Protein AF-A0A3D5VGD7-F1 (afdb_monomer_lite)

Foldseek 3Di:
DPLDQLVPDPDPVVLLVVLVVVQVVCCVVPVDGAQEDERRVLRDDPPSQVSCVVRNHQEYEHEQCVQCVDVVGDPVRQPDWDQDPSRRIYHYDDVVVVVVD

Sequence (101 aa):
PTHGYLPLMQTREARRAQVQLAVEQYGRLFGRPLTGLWLPECGYVPGVDEILKEFGVRYFFVETHGILNASPPPRYGVHAPLACRSGVTAFGRDPESSRQV

Radius of gyration: 13.83 Å; chains: 1; bounding box: 30×27×36 Å

Secondary structure (DSSP, 8-state):
-----GGG--SHHHHHHHHHHHHHHHHHHHSS---EEE-GGG---TTHHHHHHHTT--EEEE-HHHHHT-SSPPTTGGGS-EE-TTSPEEEE--TTGGG--

Structure (mmCIF, N/CA/C/O backbone):
data_AF-A0A3D5VGD7-F1
#
_entry.id   AF-A0A3D5VGD7-F1
#
loop_
_atom_site.group_PDB
_atom_site.id
_atom_site.type_symbol
_atom_site.label_atom_id
_atom_site.label_alt_id
_atom_site.label_comp_id
_atom_site.label_asym_id
_atom_site.label_entity_id
_atom_site.label_seq_id
_atom_site.pdbx_PDB_ins_code
_atom_site.Cartn_x
_atom_site.Cartn_y
_atom_site.Cartn_z
_atom_site.occupancy
_atom_site.B_iso_or_equiv
_atom_site.auth_seq_id
_atom_site.auth_comp_id
_atom_site.auth_asym_id
_atom_site.auth_atom_id
_atom_site.pdbx_PDB_model_num
ATOM 1 N N . PRO A 1 1 ? -5.408 10.285 7.966 1.00 74.12 1 PRO A N 1
ATOM 2 C 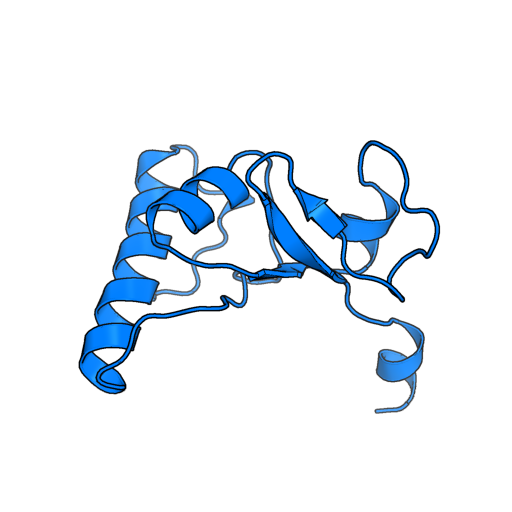CA . PRO A 1 1 ? -3.953 10.179 7.677 1.00 74.12 1 PRO A CA 1
ATOM 3 C C . PRO A 1 1 ? -3.510 11.420 6.897 1.00 74.12 1 PRO A C 1
ATOM 5 O O . PRO A 1 1 ? -4.348 12.003 6.218 1.00 74.12 1 PRO A O 1
ATOM 8 N N . THR A 1 2 ? -2.245 11.838 7.003 1.00 84.19 2 THR A N 1
ATOM 9 C CA . THR A 1 2 ? -1.775 13.113 6.417 1.00 84.19 2 THR A CA 1
ATOM 10 C C . THR A 1 2 ? -1.259 12.979 4.984 1.00 84.19 2 THR A C 1
ATOM 12 O O . THR A 1 2 ? -0.673 13.919 4.466 1.00 84.19 2 THR A O 1
ATOM 15 N N . HIS A 1 3 ? -1.427 11.808 4.360 1.00 86.38 3 HIS A N 1
ATOM 16 C CA . HIS A 1 3 ? -0.925 11.508 3.015 1.00 86.38 3 HIS A CA 1
ATOM 17 C C . HIS A 1 3 ? 0.597 11.724 2.859 1.00 86.38 3 HIS A C 1
ATOM 19 O O . HIS A 1 3 ? 1.083 12.152 1.816 1.00 86.38 3 HIS A O 1
ATOM 25 N N . GLY A 1 4 ? 1.375 11.448 3.912 1.00 85.75 4 GLY A N 1
ATOM 26 C CA . GLY A 1 4 ? 2.827 11.609 3.862 1.00 85.75 4 GLY A CA 1
ATOM 27 C C . GLY A 1 4 ? 3.486 10.557 2.967 1.00 85.75 4 GLY A C 1
ATOM 28 O O . GLY A 1 4 ? 3.243 9.363 3.134 1.00 85.75 4 GLY A O 1
ATOM 29 N N . TYR A 1 5 ? 4.349 10.987 2.048 1.00 91.38 5 TYR A N 1
ATOM 30 C CA . TYR A 1 5 ? 5.030 10.098 1.107 1.00 91.38 5 TYR A CA 1
ATOM 31 C C . TYR A 1 5 ? 6.025 9.167 1.824 1.00 91.38 5 TYR A C 1
ATOM 33 O O . TYR A 1 5 ? 7.124 9.572 2.214 1.00 91.38 5 TYR A O 1
ATOM 41 N N . LEU A 1 6 ? 5.620 7.907 2.021 1.00 89.38 6 LEU A N 1
ATOM 42 C CA . LEU A 1 6 ? 6.339 6.926 2.845 1.00 89.38 6 LEU A CA 1
ATOM 43 C C . LEU A 1 6 ? 7.801 6.687 2.426 1.00 89.38 6 LEU A C 1
ATOM 45 O O . LEU A 1 6 ? 8.637 6.542 3.325 1.00 89.38 6 LEU A O 1
ATOM 49 N N . PRO A 1 7 ? 8.157 6.669 1.123 1.00 91.75 7 PRO A N 1
ATOM 50 C CA . PRO A 1 7 ? 9.545 6.469 0.711 1.00 91.75 7 PRO A CA 1
ATOM 51 C C . PRO A 1 7 ? 10.515 7.543 1.223 1.00 91.75 7 PRO A C 1
ATOM 53 O O . PRO A 1 7 ? 11.670 7.224 1.487 1.00 91.75 7 PRO A O 1
ATOM 56 N N . LEU A 1 8 ? 10.058 8.786 1.429 1.00 93.31 8 LEU A N 1
ATOM 57 C CA . LEU A 1 8 ? 10.902 9.879 1.940 1.00 93.31 8 LEU A CA 1
ATOM 58 C C . LEU A 1 8 ? 10.959 9.956 3.472 1.00 93.31 8 LEU A C 1
ATOM 60 O O . LEU A 1 8 ? 11.754 10.715 4.026 1.00 93.31 8 LEU A O 1
ATOM 64 N N . MET A 1 9 ? 10.149 9.171 4.182 1.00 93.00 9 MET A N 1
ATOM 65 C CA . MET A 1 9 ? 10.250 9.079 5.638 1.00 93.00 9 MET A CA 1
ATOM 66 C C . MET A 1 9 ? 11.497 8.283 6.006 1.00 93.00 9 MET A C 1
ATOM 68 O O . MET A 1 9 ? 11.643 7.141 5.577 1.00 93.00 9 MET A O 1
ATOM 72 N N . GLN A 1 10 ? 12.392 8.878 6.794 1.00 91.00 10 GLN A N 1
ATOM 73 C CA . GLN A 1 10 ? 13.709 8.293 7.072 1.00 91.00 10 GLN A CA 1
ATOM 74 C C . GLN A 1 10 ? 13.647 7.076 7.999 1.00 91.00 10 GLN A C 1
ATOM 76 O O . GLN A 1 10 ? 14.459 6.164 7.872 1.00 91.00 10 GLN A O 1
ATOM 81 N N . THR A 1 11 ? 12.684 7.050 8.921 1.00 94.94 11 THR A N 1
ATOM 82 C CA . THR A 1 11 ? 12.597 6.017 9.954 1.00 94.94 11 THR A CA 1
ATOM 83 C C . THR A 1 11 ? 11.405 5.095 9.733 1.00 94.94 11 THR A C 1
ATOM 85 O O . THR A 1 11 ? 10.351 5.493 9.219 1.00 94.94 11 THR A O 1
ATOM 88 N N . ARG A 1 12 ? 11.563 3.834 10.142 1.00 95.38 12 ARG A N 1
ATOM 89 C CA . ARG A 1 12 ? 10.486 2.839 10.111 1.00 95.38 12 ARG A CA 1
ATOM 90 C C . ARG A 1 12 ? 9.331 3.275 11.010 1.00 95.38 12 ARG A C 1
ATOM 92 O O . ARG A 1 12 ? 8.173 3.103 10.649 1.00 95.38 12 ARG A O 1
ATOM 99 N N . GLU A 1 13 ? 9.651 3.900 12.135 1.00 96.56 13 GLU A N 1
ATOM 100 C CA . GLU A 1 13 ? 8.722 4.408 13.141 1.00 96.56 13 GLU A CA 1
ATOM 101 C C . GLU A 1 13 ? 7.828 5.509 12.561 1.00 96.56 13 GLU A C 1
ATOM 103 O O . GLU A 1 13 ? 6.622 5.492 12.795 1.00 96.56 13 GLU A O 1
ATOM 108 N N . ALA A 1 14 ? 8.380 6.415 11.743 1.00 95.62 14 ALA A N 1
ATOM 109 C CA . ALA A 1 14 ? 7.599 7.455 11.073 1.00 95.62 14 ALA A CA 1
ATOM 110 C C . ALA A 1 14 ? 6.591 6.859 10.077 1.00 95.62 14 ALA A C 1
ATOM 112 O O . ALA A 1 14 ? 5.412 7.224 10.089 1.00 95.62 14 ALA A O 1
ATOM 113 N N . ARG A 1 15 ? 7.023 5.884 9.261 1.00 96.31 15 ARG A N 1
ATOM 114 C CA . ARG A 1 15 ? 6.127 5.155 8.342 1.00 96.31 15 ARG A CA 1
ATOM 115 C C . ARG A 1 15 ? 5.051 4.389 9.111 1.00 96.31 15 ARG A C 1
ATOM 117 O O . ARG A 1 15 ? 3.874 4.447 8.763 1.00 96.31 15 ARG A O 1
ATOM 124 N N . ARG A 1 16 ? 5.444 3.714 10.194 1.00 97.19 16 ARG A N 1
ATOM 125 C CA . ARG A 1 16 ? 4.546 2.959 11.072 1.00 97.19 16 ARG A CA 1
ATOM 126 C C . ARG A 1 16 ? 3.488 3.855 11.708 1.00 97.19 16 ARG A C 1
ATOM 128 O O . ARG A 1 16 ? 2.314 3.501 11.672 1.00 97.19 16 ARG A O 1
ATOM 135 N N . ALA A 1 17 ? 3.873 5.023 12.219 1.00 96.62 17 ALA A N 1
ATOM 136 C CA . ALA A 1 17 ? 2.949 5.991 12.807 1.00 96.62 17 ALA A CA 1
ATOM 137 C C . ALA A 1 17 ? 1.898 6.481 11.794 1.00 96.62 17 ALA A C 1
ATOM 139 O O . ALA A 1 17 ? 0.726 6.632 12.137 1.00 96.62 17 ALA A O 1
ATOM 140 N N . GLN A 1 18 ? 2.283 6.671 10.529 1.00 95.62 18 GLN A N 1
ATOM 141 C CA . GLN A 1 18 ? 1.353 7.059 9.463 1.00 95.62 18 GLN A CA 1
ATOM 142 C C . GLN A 1 18 ? 0.320 5.975 9.156 1.00 95.62 18 GLN A C 1
ATOM 144 O O . GLN A 1 18 ? -0.871 6.276 9.039 1.00 95.62 18 GLN A O 1
ATOM 149 N N . VAL A 1 19 ? 0.758 4.716 9.063 1.00 96.81 19 VAL A N 1
ATOM 150 C CA . VAL A 1 19 ? -0.148 3.577 8.849 1.00 96.81 19 VAL A CA 1
ATOM 151 C C . VAL A 1 19 ? -1.065 3.386 10.057 1.00 96.81 19 VAL A C 1
ATOM 153 O O . VAL A 1 19 ? -2.275 3.251 9.880 1.00 96.81 19 VAL A O 1
ATOM 156 N N . GLN A 1 20 ? -0.523 3.462 11.275 1.00 97.25 20 GLN A N 1
ATOM 157 C CA . GLN A 1 20 ? -1.300 3.384 12.512 1.00 97.25 20 GLN A CA 1
ATOM 158 C C . GLN A 1 20 ? -2.420 4.428 12.531 1.00 97.25 20 GLN A C 1
ATOM 160 O O . GLN A 1 20 ? -3.587 4.087 12.716 1.00 97.25 20 GLN A O 1
ATOM 165 N N . LEU A 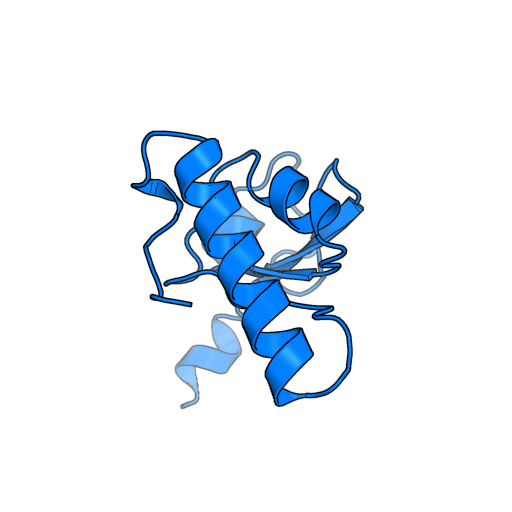1 21 ? -2.081 5.692 12.258 1.00 96.88 21 LEU A N 1
ATOM 166 C CA . LEU A 1 21 ? -3.052 6.780 12.220 1.00 96.88 21 LEU A CA 1
ATOM 167 C C . LEU A 1 21 ? -4.130 6.543 11.155 1.00 96.88 21 LEU A C 1
ATOM 169 O O . LEU A 1 21 ? -5.296 6.858 11.384 1.00 96.88 21 LEU A O 1
ATOM 173 N N . ALA A 1 22 ? -3.768 5.998 9.988 1.00 96.31 22 ALA A N 1
ATOM 174 C CA . ALA A 1 22 ? -4.737 5.652 8.950 1.00 96.31 22 ALA A CA 1
ATOM 175 C C . ALA A 1 22 ? -5.742 4.595 9.436 1.00 96.31 22 ALA A C 1
ATOM 177 O O . ALA A 1 22 ? -6.949 4.772 9.267 1.00 96.31 22 ALA A O 1
ATOM 178 N N . VAL A 1 23 ? -5.243 3.529 10.063 1.00 97.50 23 VAL A N 1
ATOM 179 C CA . VAL A 1 23 ? -6.039 2.394 10.545 1.00 97.50 23 VAL A CA 1
ATOM 180 C C . VAL A 1 23 ? -6.955 2.811 11.695 1.00 97.50 23 VAL A C 1
ATOM 182 O O . VAL A 1 23 ? -8.149 2.519 11.657 1.00 97.50 23 VAL A O 1
ATOM 185 N N . GLU A 1 24 ? -6.434 3.548 12.678 1.00 97.19 24 GLU A N 1
ATOM 186 C CA . GLU A 1 24 ? -7.215 4.041 13.818 1.00 97.19 24 GLU A CA 1
ATOM 187 C C . GLU A 1 24 ? -8.318 5.010 13.382 1.00 97.19 24 GLU A C 1
ATOM 189 O O . GLU A 1 24 ? -9.461 4.892 13.825 1.00 97.19 24 GLU A O 1
ATOM 194 N N . GLN A 1 25 ? -8.001 5.954 12.489 1.00 97.19 25 GLN A N 1
ATOM 195 C CA . GLN A 1 25 ? -8.989 6.898 11.962 1.00 97.19 25 GLN A CA 1
ATOM 196 C C . GLN A 1 25 ? -10.081 6.176 11.171 1.00 97.19 25 GLN A C 1
ATOM 198 O O . GLN A 1 25 ? -11.261 6.446 11.382 1.00 97.19 25 GLN A O 1
ATOM 203 N N . TYR A 1 26 ? -9.715 5.220 10.310 1.00 97.69 26 TYR A N 1
ATOM 204 C CA . TYR A 1 26 ? -10.697 4.423 9.576 1.00 97.69 26 TYR A CA 1
ATOM 205 C C . TYR A 1 26 ? -11.599 3.625 10.526 1.00 97.69 26 TYR A C 1
ATOM 207 O O . TYR A 1 26 ? -12.820 3.666 10.394 1.00 97.69 26 TYR A O 1
ATOM 215 N N . GLY A 1 27 ? -11.015 2.953 11.523 1.00 97.81 27 GLY A N 1
ATOM 216 C CA . GLY A 1 27 ? -11.768 2.197 12.523 1.00 97.81 27 GLY A CA 1
ATOM 217 C C . GLY A 1 27 ? -12.772 3.063 13.286 1.00 97.81 27 GLY A C 1
ATOM 218 O O . GLY A 1 27 ? -13.920 2.658 13.454 1.00 97.81 27 GLY A O 1
ATOM 219 N N . ARG A 1 28 ? -12.375 4.281 13.681 1.00 97.81 28 ARG A N 1
ATOM 220 C CA . ARG A 1 28 ? -13.262 5.247 14.350 1.00 97.81 28 ARG A CA 1
ATOM 221 C C . ARG A 1 28 ? -14.402 5.731 13.456 1.00 97.81 28 ARG A C 1
ATOM 223 O O . ARG A 1 28 ? -15.524 5.847 13.932 1.00 97.81 28 ARG A O 1
ATOM 230 N N . LEU A 1 29 ? -14.120 6.023 12.187 1.00 97.81 29 LEU A N 1
ATOM 231 C CA . LEU A 1 29 ? -15.100 6.598 11.260 1.00 97.81 29 LEU A CA 1
ATOM 232 C C . LEU A 1 29 ? -16.088 5.563 10.709 1.00 97.81 29 LEU A C 1
ATOM 234 O O . LEU A 1 29 ? -17.249 5.888 10.485 1.00 97.81 29 LEU A O 1
ATOM 238 N N . PHE A 1 30 ? -15.637 4.329 10.482 1.00 97.31 30 PHE A N 1
ATOM 239 C CA . PHE A 1 30 ? -16.425 3.299 9.794 1.00 97.31 30 PHE A CA 1
ATOM 240 C C . PHE A 1 30 ? -16.843 2.131 10.693 1.00 97.31 30 PHE A C 1
ATOM 242 O O . PHE A 1 30 ? -17.552 1.239 10.228 1.00 97.31 30 PHE A O 1
ATOM 249 N N . GLY A 1 31 ? -16.391 2.090 11.952 1.00 97.56 31 GLY A N 1
ATOM 250 C CA . GLY A 1 3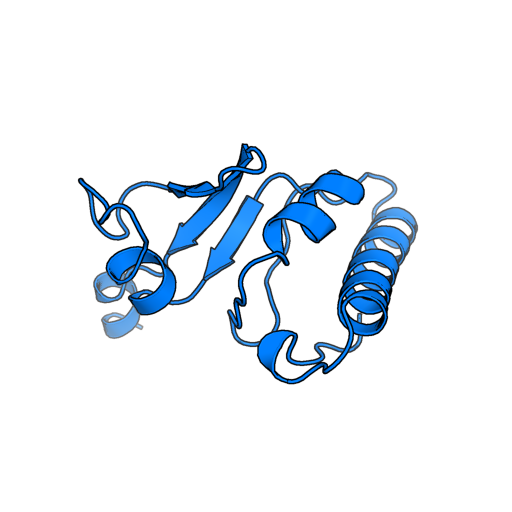1 ? -16.749 1.040 12.912 1.00 97.56 31 GLY A CA 1
ATOM 251 C C . GLY A 1 31 ? -16.248 -0.361 12.540 1.00 97.56 31 GLY A C 1
ATOM 252 O O . GLY A 1 31 ? -16.763 -1.354 13.045 1.00 97.56 31 GLY A O 1
ATOM 253 N N . ARG A 1 32 ? -15.268 -0.467 11.634 1.00 96.88 32 ARG A N 1
ATOM 254 C CA . ARG A 1 32 ? -14.716 -1.740 11.143 1.00 96.88 32 ARG A CA 1
ATOM 255 C C . ARG A 1 32 ? -13.225 -1.609 10.808 1.00 96.88 32 ARG A C 1
ATOM 257 O O . ARG A 1 32 ? -12.782 -0.504 10.490 1.00 96.88 32 ARG A O 1
ATOM 264 N N . PRO A 1 33 ? -12.442 -2.703 10.839 1.00 96.75 33 PRO A N 1
ATOM 265 C CA . PRO A 1 33 ? -11.012 -2.644 10.551 1.00 96.75 33 PRO A CA 1
ATOM 266 C C . PRO A 1 33 ? -10.724 -2.290 9.085 1.00 96.75 33 PRO A C 1
ATOM 268 O O . PRO A 1 33 ? -11.444 -2.698 8.168 1.00 96.75 33 PRO A O 1
ATOM 271 N N . LEU A 1 34 ? -9.634 -1.554 8.867 1.00 97.25 34 LEU A N 1
ATOM 272 C CA . LEU A 1 34 ? -9.112 -1.253 7.536 1.00 97.25 34 LEU A CA 1
ATOM 273 C C . LEU A 1 34 ? -8.517 -2.526 6.918 1.00 97.25 34 LEU A C 1
ATOM 275 O O . LEU A 1 34 ? -7.604 -3.118 7.484 1.00 97.25 34 LEU A O 1
ATOM 279 N N . THR A 1 35 ? -9.004 -2.940 5.747 1.00 97.19 35 THR A N 1
ATOM 280 C CA . THR A 1 35 ? -8.505 -4.156 5.070 1.00 97.19 35 THR A CA 1
ATOM 281 C C . THR A 1 35 ? -7.640 -3.873 3.847 1.00 97.19 35 THR A C 1
ATOM 283 O O . THR A 1 35 ? -6.880 -4.752 3.443 1.00 97.19 35 THR A O 1
ATOM 286 N N . GLY A 1 36 ? -7.715 -2.665 3.289 1.00 96.88 36 GLY A N 1
ATOM 287 C CA . GLY A 1 36 ? -6.895 -2.224 2.169 1.00 96.88 36 GLY A CA 1
ATOM 288 C C . GLY A 1 36 ? -6.498 -0.763 2.316 1.00 96.88 36 GLY A C 1
ATOM 289 O O . GLY A 1 36 ? -7.242 0.010 2.917 1.00 96.88 36 GLY A O 1
ATOM 290 N N . LEU A 1 37 ? -5.336 -0.388 1.785 1.00 96.38 37 LEU A N 1
ATOM 291 C CA . LEU A 1 37 ? -4.814 0.975 1.885 1.00 96.38 37 LEU A CA 1
ATOM 292 C C . LEU A 1 37 ? -4.332 1.493 0.525 1.00 96.38 37 LEU A C 1
ATOM 294 O O . LEU A 1 37 ? -3.591 0.820 -0.185 1.00 96.38 37 LEU A O 1
ATOM 298 N N . TRP A 1 38 ? -4.707 2.726 0.188 1.00 95.81 38 TRP A N 1
ATOM 299 C CA . TRP A 1 38 ? -4.049 3.480 -0.876 1.00 95.81 38 TRP A CA 1
ATOM 300 C C . TRP A 1 38 ? -2.781 4.123 -0.311 1.00 95.81 38 TRP A C 1
ATOM 302 O O . TRP A 1 38 ? -2.865 4.954 0.598 1.00 95.81 38 TRP A O 1
ATOM 312 N N . LEU A 1 39 ? -1.608 3.712 -0.800 1.00 93.00 39 LEU A N 1
ATOM 313 C CA . LEU A 1 39 ? -0.353 4.331 -0.379 1.00 93.00 39 LEU A CA 1
ATOM 314 C C . LEU A 1 39 ? -0.270 5.757 -0.936 1.00 93.00 39 LEU A C 1
ATOM 316 O O . LEU A 1 39 ? -0.628 5.959 -2.097 1.00 93.00 39 LEU A O 1
ATOM 320 N N . PRO A 1 40 ? 0.226 6.735 -0.159 1.00 89.00 40 PRO A N 1
ATOM 321 C CA . PRO A 1 40 ? 0.418 8.089 -0.659 1.00 89.00 40 PRO A CA 1
ATOM 322 C C . PRO A 1 40 ? 1.265 8.106 -1.932 1.00 89.00 40 PRO A C 1
ATOM 324 O O . PRO A 1 40 ? 2.387 7.597 -1.931 1.00 89.00 40 PRO A O 1
ATOM 327 N N . GLU A 1 41 ? 0.699 8.649 -3.013 1.00 91.44 41 GLU A N 1
ATOM 328 C CA . GLU A 1 41 ? 1.290 8.671 -4.364 1.00 91.44 41 GLU A CA 1
ATOM 329 C C . GLU A 1 41 ? 1.694 7.287 -4.903 1.00 91.44 41 GLU A C 1
ATOM 331 O O . GLU A 1 41 ? 2.644 7.165 -5.674 1.00 91.44 41 GLU A O 1
ATOM 336 N N . CYS A 1 42 ? 1.036 6.214 -4.441 1.00 89.50 42 CYS A N 1
ATOM 337 C CA . CYS A 1 42 ? 1.441 4.833 -4.725 1.00 89.50 42 CYS A CA 1
ATOM 338 C C . CYS A 1 42 ? 2.917 4.542 -4.372 1.00 89.50 42 CYS A C 1
ATOM 340 O O . CYS A 1 42 ? 3.518 3.593 -4.885 1.00 89.50 42 CYS A O 1
ATOM 342 N N . GLY A 1 43 ? 3.493 5.353 -3.477 1.00 89.25 43 GLY A N 1
ATOM 343 C CA . GLY A 1 43 ? 4.891 5.314 -3.084 1.00 89.25 43 GLY A CA 1
ATOM 344 C C . GLY A 1 43 ? 5.185 4.116 -2.201 1.00 89.25 43 GLY A C 1
ATOM 345 O O . GLY A 1 43 ? 4.863 4.111 -1.011 1.00 89.25 43 GLY A O 1
ATOM 346 N N . TYR A 1 44 ? 5.840 3.115 -2.778 1.00 92.56 44 TYR A N 1
ATOM 347 C CA . TYR A 1 44 ? 6.261 1.914 -2.074 1.00 92.56 44 TYR A CA 1
ATOM 348 C C . TYR A 1 44 ? 7.771 1.910 -1.822 1.00 92.56 44 TYR A C 1
ATOM 350 O O . TYR A 1 44 ? 8.569 2.291 -2.676 1.00 92.56 44 TYR A O 1
ATOM 358 N N . VAL A 1 45 ? 8.160 1.431 -0.643 1.00 92.75 45 VAL A N 1
ATOM 359 C CA . VAL A 1 45 ? 9.542 1.102 -0.286 1.00 92.75 45 VAL A CA 1
ATOM 360 C C . VAL A 1 45 ? 9.527 -0.240 0.457 1.00 92.75 45 VAL A C 1
ATOM 362 O O . VAL A 1 45 ? 8.582 -0.481 1.218 1.00 92.75 45 VAL A O 1
ATOM 365 N N . PRO A 1 46 ? 10.520 -1.129 0.254 1.00 92.81 46 PRO A N 1
ATOM 366 C CA . PRO A 1 46 ? 10.568 -2.413 0.951 1.00 92.81 46 PRO A CA 1
ATOM 367 C C . PRO A 1 46 ? 10.397 -2.279 2.471 1.00 92.81 46 PRO A C 1
ATOM 369 O O . PRO A 1 46 ? 10.943 -1.359 3.085 1.00 92.81 46 PRO A O 1
ATOM 372 N N . GLY A 1 47 ? 9.621 -3.187 3.070 1.00 94.06 47 GLY A N 1
ATOM 373 C CA . GLY A 1 47 ? 9.298 -3.188 4.500 1.00 94.06 47 GLY A CA 1
ATOM 374 C C . GLY A 1 47 ? 8.025 -2.414 4.859 1.00 94.06 47 GLY A C 1
ATOM 375 O O . GLY A 1 47 ? 7.521 -2.549 5.974 1.00 94.06 47 GLY A O 1
ATOM 376 N N . VAL A 1 48 ? 7.448 -1.632 3.934 1.00 95.88 48 VAL A N 1
ATOM 377 C CA . VAL A 1 48 ? 6.104 -1.056 4.139 1.00 95.88 48 VAL A CA 1
ATOM 378 C C . VAL A 1 48 ? 5.056 -2.160 4.248 1.00 95.88 48 VAL A C 1
ATOM 380 O O . VAL A 1 48 ? 4.171 -2.067 5.088 1.00 95.88 48 VAL A O 1
ATOM 383 N N . ASP A 1 49 ? 5.168 -3.223 3.456 1.00 97.38 49 ASP A N 1
ATOM 384 C CA . ASP A 1 49 ? 4.255 -4.367 3.480 1.00 97.38 49 ASP A CA 1
ATOM 385 C C . ASP A 1 49 ? 4.233 -5.082 4.844 1.00 97.38 49 ASP A C 1
ATOM 387 O O . ASP A 1 49 ? 3.172 -5.486 5.317 1.00 97.38 49 ASP A O 1
ATOM 391 N N . GLU A 1 50 ? 5.371 -5.155 5.535 1.00 98.06 50 GLU A N 1
ATOM 392 C CA . GLU A 1 50 ? 5.455 -5.673 6.906 1.00 98.06 50 GLU A CA 1
ATOM 393 C C . GLU A 1 50 ? 4.692 -4.785 7.895 1.00 98.06 50 GLU A C 1
ATOM 395 O O . GLU A 1 50 ? 3.917 -5.283 8.708 1.00 98.06 50 GLU A O 1
ATOM 400 N N . ILE A 1 51 ? 4.849 -3.461 7.790 1.00 97.94 51 ILE A N 1
ATOM 401 C CA . ILE A 1 51 ? 4.089 -2.503 8.606 1.00 97.94 51 ILE A CA 1
ATOM 402 C C . ILE A 1 51 ? 2.587 -2.648 8.330 1.00 97.94 51 ILE A C 1
ATOM 404 O O . ILE A 1 51 ? 1.786 -2.672 9.259 1.00 97.94 51 ILE A O 1
ATOM 408 N N . LEU A 1 52 ? 2.183 -2.763 7.063 1.00 97.94 52 LEU A N 1
ATOM 409 C CA . LEU A 1 52 ? 0.782 -2.983 6.694 1.00 97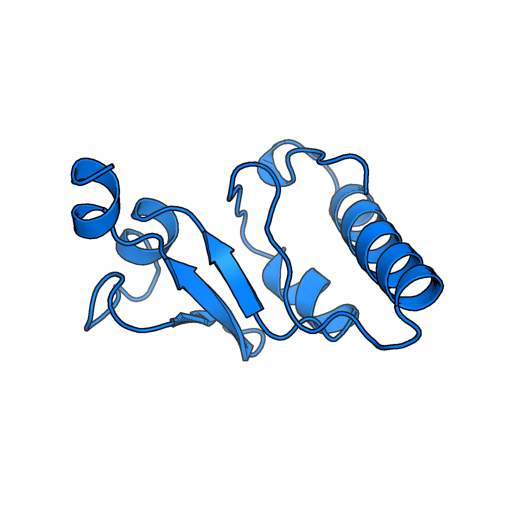.94 52 LEU A CA 1
ATOM 410 C C . LEU A 1 52 ? 0.234 -4.264 7.339 1.00 97.94 52 LEU A C 1
ATOM 412 O O . LEU A 1 52 ? -0.870 -4.255 7.892 1.00 97.94 52 LEU A O 1
ATOM 416 N N . LYS A 1 53 ? 1.031 -5.338 7.330 1.00 98.25 53 LYS A N 1
ATOM 417 C CA . LYS A 1 53 ? 0.686 -6.611 7.964 1.00 98.25 53 LYS A CA 1
ATOM 418 C C . LYS A 1 53 ? 0.480 -6.472 9.472 1.00 98.25 53 LYS A C 1
ATOM 420 O O . LYS A 1 53 ? -0.489 -7.038 9.977 1.00 98.25 53 LYS A O 1
ATOM 425 N N . GLU A 1 54 ? 1.334 -5.716 10.170 1.00 98.00 54 GLU A N 1
ATOM 426 C CA . GLU A 1 54 ? 1.208 -5.456 11.618 1.00 98.00 54 GLU A CA 1
ATOM 427 C C . GLU A 1 54 ? -0.166 -4.881 11.988 1.00 98.00 54 GLU A C 1
ATOM 429 O O . GLU A 1 54 ? -0.711 -5.216 13.037 1.00 98.00 54 GLU A O 1
ATOM 434 N N . PHE A 1 55 ? -0.746 -4.049 11.119 1.00 97.94 55 PHE A N 1
ATOM 435 C CA . PHE A 1 55 ? -2.050 -3.422 11.347 1.00 97.94 55 PHE A CA 1
ATOM 436 C C . PHE A 1 55 ? -3.225 -4.148 10.673 1.00 97.94 55 PHE A C 1
ATOM 438 O O . PHE A 1 55 ? -4.327 -3.605 10.597 1.00 97.94 55 PHE A O 1
ATOM 445 N N . GLY A 1 56 ? -3.017 -5.372 10.179 1.00 97.50 56 GLY A N 1
ATOM 446 C CA . GLY A 1 56 ? -4.075 -6.188 9.577 1.00 97.50 56 GLY A CA 1
ATOM 447 C C . GLY A 1 56 ? -4.510 -5.749 8.175 1.00 97.50 56 GLY A C 1
ATOM 448 O O . GLY A 1 56 ? -5.509 -6.261 7.661 1.00 97.50 56 GLY A O 1
ATOM 449 N N . VAL A 1 57 ? -3.766 -4.848 7.526 1.00 98.12 57 VAL A N 1
ATOM 450 C CA . VAL A 1 57 ? -4.018 -4.463 6.133 1.00 98.12 57 VAL A CA 1
ATOM 451 C C . VAL A 1 57 ? -3.620 -5.625 5.225 1.00 98.12 57 VAL A C 1
ATOM 453 O O . VAL A 1 57 ? -2.530 -6.185 5.329 1.00 98.12 57 VAL A O 1
ATOM 4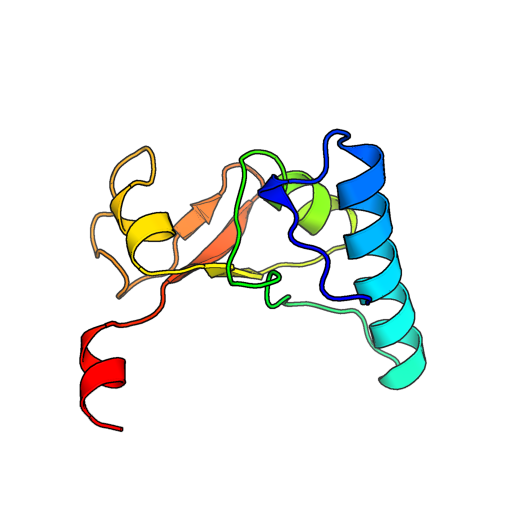56 N N . ARG A 1 58 ? -4.532 -6.019 4.335 1.00 98.19 58 ARG A N 1
ATOM 457 C CA . ARG A 1 58 ? -4.393 -7.213 3.488 1.00 98.19 58 ARG A CA 1
ATOM 458 C C . ARG A 1 58 ? -3.934 -6.887 2.077 1.00 98.19 58 ARG A C 1
ATOM 460 O O . ARG A 1 58 ? -3.321 -7.739 1.439 1.00 98.19 58 ARG A O 1
ATOM 467 N N . TYR A 1 59 ? -4.222 -5.682 1.592 1.00 98.12 59 TYR A N 1
ATOM 468 C CA . TYR A 1 59 ? -3.803 -5.257 0.265 1.00 98.12 59 TYR A CA 1
ATOM 469 C C . TYR A 1 59 ? -3.539 -3.756 0.156 1.00 98.12 59 TYR A C 1
ATOM 471 O O . TYR A 1 59 ? -4.016 -2.960 0.965 1.00 98.12 59 TYR A O 1
ATOM 479 N N . PHE A 1 60 ? -2.789 -3.372 -0.869 1.00 97.75 60 PHE A N 1
ATOM 480 C CA . PHE A 1 60 ? -2.532 -1.982 -1.221 1.00 97.75 60 PHE A CA 1
ATOM 481 C C . PHE A 1 60 ? -2.342 -1.813 -2.728 1.00 97.75 60 PHE A C 1
ATOM 483 O O . PHE A 1 60 ? -2.243 -2.794 -3.468 1.00 97.75 60 PHE A O 1
ATOM 490 N N . PHE A 1 61 ? -2.298 -0.558 -3.169 1.00 96.62 61 PHE A N 1
ATOM 491 C CA . PHE A 1 61 ? -2.107 -0.194 -4.570 1.00 96.62 61 PHE A CA 1
ATOM 492 C C . PHE A 1 61 ? -0.751 0.471 -4.791 1.00 96.62 61 PHE A C 1
ATOM 494 O O . PHE A 1 61 ? -0.310 1.288 -3.977 1.00 96.62 61 PHE A O 1
ATOM 501 N N . VAL A 1 62 ? -0.119 0.127 -5.910 1.00 94.69 62 VAL A N 1
ATOM 502 C CA . VAL A 1 62 ? 1.141 0.699 -6.393 1.00 94.69 62 VAL A CA 1
ATOM 503 C C . VAL A 1 62 ? 1.033 1.057 -7.867 1.00 94.69 62 VAL A C 1
ATOM 505 O O . VAL A 1 62 ? 0.170 0.558 -8.593 1.00 94.69 62 VAL A O 1
ATOM 508 N N . GLU A 1 63 ? 1.951 1.895 -8.329 1.00 92.75 63 GLU A N 1
ATOM 509 C CA . GLU A 1 63 ? 2.025 2.237 -9.740 1.00 92.75 63 GLU A CA 1
ATOM 510 C C . GLU A 1 63 ? 2.544 1.050 -10.566 1.00 92.75 63 GLU A C 1
ATOM 512 O O . GLU A 1 63 ? 3.218 0.158 -10.045 1.00 92.75 63 GLU A O 1
ATOM 517 N N . THR A 1 64 ? 2.258 1.053 -11.871 1.00 92.38 64 THR A N 1
ATOM 518 C CA . THR A 1 64 ? 2.653 0.011 -12.838 1.00 92.38 64 THR A CA 1
ATOM 519 C C . THR A 1 64 ? 4.099 -0.466 -12.643 1.00 92.38 64 THR A C 1
ATOM 521 O O . THR A 1 64 ? 4.369 -1.664 -12.561 1.00 92.38 64 THR A O 1
ATOM 524 N N . HIS A 1 65 ? 5.043 0.471 -12.504 1.00 91.75 65 HIS A N 1
ATOM 525 C CA . HIS A 1 65 ? 6.466 0.158 -12.351 1.00 91.75 65 HIS A CA 1
ATOM 526 C C . HIS A 1 65 ? 6.791 -0.572 -11.037 1.00 91.75 65 HIS A C 1
ATOM 528 O O . HIS A 1 65 ? 7.755 -1.331 -10.994 1.00 91.75 65 HIS A O 1
ATOM 534 N N . GLY A 1 66 ? 5.989 -0.388 -9.982 1.00 91.00 66 GLY A N 1
ATOM 535 C CA . GLY A 1 66 ? 6.144 -1.100 -8.712 1.00 91.00 66 GLY A CA 1
ATOM 536 C C . GLY A 1 66 ? 5.871 -2.601 -8.837 1.00 91.00 66 GLY A C 1
ATOM 537 O O . GLY A 1 66 ? 6.502 -3.396 -8.147 1.00 91.00 66 GLY A O 1
ATOM 538 N N . ILE A 1 67 ? 4.985 -2.995 -9.758 1.00 94.69 67 ILE A N 1
ATOM 539 C CA . ILE A 1 67 ? 4.739 -4.402 -10.097 1.00 94.69 67 ILE A CA 1
ATOM 540 C C . ILE A 1 67 ? 5.769 -4.912 -11.105 1.00 94.69 67 ILE A C 1
ATOM 542 O O . ILE A 1 67 ? 6.365 -5.963 -10.888 1.00 94.69 67 ILE A O 1
ATOM 546 N N . LEU A 1 68 ? 6.005 -4.176 -12.197 1.00 93.31 68 LEU A N 1
ATOM 547 C CA . LEU A 1 68 ? 6.884 -4.636 -13.281 1.00 93.31 68 LEU A CA 1
ATOM 548 C C . LEU A 1 68 ? 8.345 -4.817 -12.844 1.00 93.31 68 LEU A C 1
ATOM 550 O O . LEU A 1 68 ? 9.023 -5.697 -13.366 1.00 93.31 68 LEU A O 1
ATOM 554 N N . ASN A 1 69 ? 8.803 -4.038 -11.861 1.00 93.81 69 ASN A N 1
ATOM 555 C CA . ASN A 1 69 ? 10.157 -4.131 -11.310 1.00 93.81 69 ASN A CA 1
ATOM 556 C C . ASN A 1 69 ? 10.239 -5.008 -10.047 1.00 93.81 69 ASN A C 1
ATOM 558 O O . ASN A 1 69 ? 11.243 -4.962 -9.332 1.00 93.81 69 ASN A O 1
ATOM 562 N N . ALA A 1 70 ? 9.192 -5.776 -9.729 1.00 93.00 70 ALA A N 1
ATOM 563 C CA . ALA A 1 70 ? 9.208 -6.673 -8.582 1.00 93.00 70 ALA A CA 1
ATOM 564 C C . ALA A 1 70 ? 10.282 -7.767 -8.729 1.00 93.00 70 ALA A C 1
ATOM 566 O O . ALA A 1 70 ? 10.667 -8.160 -9.831 1.00 93.00 70 ALA A O 1
ATOM 567 N N . SER A 1 71 ? 10.753 -8.279 -7.590 1.00 90.44 71 SER A N 1
ATOM 568 C CA . SER A 1 71 ? 11.676 -9.413 -7.529 1.00 90.44 71 SER A CA 1
ATOM 569 C C . SER A 1 71 ? 11.057 -10.544 -6.697 1.00 90.44 71 SER A C 1
ATOM 571 O O . SER A 1 71 ? 10.831 -10.352 -5.496 1.00 90.44 71 SER A O 1
ATOM 573 N N . PRO A 1 72 ? 10.778 -11.720 -7.296 1.00 91.69 72 PRO A N 1
ATOM 574 C CA . PRO A 1 72 ? 11.006 -12.070 -8.705 1.00 91.69 72 PRO A CA 1
ATOM 575 C C . PRO A 1 72 ? 10.081 -11.302 -9.678 1.00 91.69 72 PRO A C 1
ATOM 577 O O . PRO A 1 72 ? 9.032 -10.815 -9.247 1.00 91.69 72 PRO A O 1
ATOM 580 N N . PRO A 1 73 ? 10.431 -11.224 -10.979 1.00 92.00 73 PRO A N 1
ATOM 581 C CA . PRO A 1 73 ? 9.591 -10.573 -11.981 1.00 92.00 73 PRO A CA 1
ATOM 582 C C . PRO A 1 73 ? 8.183 -11.189 -12.065 1.00 92.00 73 PRO A C 1
ATOM 584 O O . PRO A 1 73 ? 8.038 -12.414 -11.959 1.00 92.00 73 PRO A O 1
ATOM 587 N N . PRO A 1 74 ? 7.134 -10.378 -12.283 1.00 94.19 74 PRO A N 1
ATOM 588 C CA . PRO A 1 74 ? 5.758 -10.862 -12.319 1.00 94.19 74 PRO A CA 1
ATOM 589 C C . PRO A 1 74 ? 5.464 -11.677 -13.586 1.00 94.19 74 PRO A C 1
ATOM 591 O O . PRO A 1 74 ? 5.730 -11.232 -14.700 1.00 94.19 74 PRO A O 1
ATOM 594 N N . ARG A 1 75 ? 4.810 -12.839 -13.440 1.00 92.62 75 ARG A N 1
ATOM 595 C CA . ARG A 1 75 ? 4.396 -13.677 -14.586 1.00 92.62 75 ARG A CA 1
ATOM 596 C C . ARG A 1 75 ? 3.302 -13.034 -15.447 1.00 92.62 75 ARG A C 1
ATOM 598 O O . ARG A 1 75 ? 3.284 -13.245 -16.653 1.00 92.62 75 ARG A O 1
ATOM 605 N N . TYR A 1 76 ? 2.384 -12.291 -14.828 1.00 93.69 76 TYR A N 1
ATOM 606 C CA . TYR A 1 76 ? 1.194 -11.730 -15.487 1.00 93.69 76 TYR A CA 1
ATOM 607 C C . TYR A 1 76 ? 1.201 -10.192 -15.535 1.00 93.69 76 TYR A C 1
ATOM 609 O O . TYR A 1 76 ? 0.155 -9.573 -15.728 1.00 93.69 76 TYR A O 1
ATOM 617 N N . GLY A 1 77 ? 2.366 -9.564 -15.334 1.00 92.81 77 GLY A N 1
ATOM 618 C CA . GLY A 1 77 ? 2.477 -8.106 -15.260 1.00 92.81 77 GLY A CA 1
ATOM 619 C C . GLY A 1 77 ? 1.532 -7.514 -14.208 1.00 92.81 77 GLY A C 1
ATOM 620 O O . GLY A 1 77 ? 1.424 -8.046 -13.106 1.00 92.81 77 GLY A O 1
ATOM 621 N N . VAL A 1 78 ? 0.831 -6.434 -14.563 1.00 93.62 78 VAL A N 1
ATOM 622 C CA . VAL A 1 78 ? -0.159 -5.757 -13.701 1.00 93.62 78 VAL A CA 1
ATOM 623 C C . VAL A 1 78 ? -1.542 -6.416 -13.690 1.00 93.62 78 VAL A C 1
ATOM 625 O O . VAL A 1 78 ? -2.401 -6.015 -12.910 1.00 93.62 78 VAL A O 1
ATOM 628 N N . HIS A 1 79 ? -1.769 -7.440 -14.515 1.00 92.94 79 HIS A N 1
ATOM 629 C CA . HIS A 1 79 ? -3.083 -8.079 -14.666 1.00 92.94 79 HIS A CA 1
ATOM 630 C C . HIS A 1 79 ? -3.363 -9.166 -13.618 1.00 92.94 79 HIS A C 1
ATOM 632 O O . HIS A 1 79 ? -4.434 -9.770 -13.621 1.00 92.94 79 HIS A O 1
ATOM 638 N N . ALA A 1 80 ? -2.419 -9.420 -12.710 1.00 94.31 80 ALA A N 1
ATOM 639 C CA . ALA A 1 80 ? -2.642 -10.231 -11.523 1.00 94.31 80 ALA A CA 1
ATOM 640 C C . ALA A 1 80 ? -1.986 -9.572 -10.301 1.00 94.31 80 ALA A C 1
ATOM 642 O O . ALA A 1 80 ? -0.918 -8.969 -10.432 1.00 94.31 80 ALA A O 1
ATOM 643 N N . PRO A 1 81 ? -2.586 -9.700 -9.107 1.00 94.00 81 PRO A N 1
ATOM 644 C CA . PRO A 1 81 ? -1.964 -9.219 -7.884 1.00 94.00 81 PRO A CA 1
ATOM 645 C C . PRO A 1 81 ? -0.659 -9.956 -7.567 1.00 94.00 81 PRO A C 1
ATOM 647 O O . PRO A 1 81 ? -0.511 -11.143 -7.867 1.00 94.00 81 PRO A O 1
ATOM 650 N N . LEU A 1 82 ? 0.247 -9.274 -6.865 1.00 95.38 82 LEU A N 1
ATOM 651 C CA . LEU A 1 82 ? 1.454 -9.878 -6.305 1.00 95.38 82 LEU A CA 1
ATOM 652 C C . LEU A 1 82 ? 1.340 -10.009 -4.790 1.00 95.38 82 LEU A C 1
ATOM 654 O O . LEU A 1 82 ? 1.050 -9.038 -4.098 1.00 95.38 82 LEU A O 1
ATOM 658 N N . ALA A 1 83 ? 1.621 -11.196 -4.258 1.00 95.69 83 ALA A N 1
ATOM 659 C CA . ALA A 1 83 ? 1.798 -11.374 -2.823 1.00 95.69 83 ALA A CA 1
ATOM 660 C C . ALA A 1 83 ? 3.233 -10.998 -2.428 1.00 95.69 83 ALA A C 1
ATOM 662 O O . ALA A 1 83 ? 4.198 -11.579 -2.929 1.00 95.69 83 ALA A O 1
ATOM 663 N N . CYS A 1 84 ? 3.380 -10.043 -1.512 1.00 95.88 84 CYS A N 1
ATOM 664 C CA . CYS A 1 84 ? 4.653 -9.757 -0.861 1.00 95.88 84 CYS A CA 1
ATOM 665 C C . CYS A 1 84 ? 5.052 -10.924 0.059 1.00 95.88 84 CYS A C 1
ATOM 667 O O . CYS A 1 84 ? 4.219 -11.746 0.445 1.00 95.88 84 CYS A O 1
ATOM 669 N N . ARG A 1 85 ? 6.321 -10.978 0.485 1.00 95.19 85 ARG A N 1
ATOM 670 C CA . ARG A 1 85 ? 6.797 -12.009 1.432 1.00 95.19 85 ARG A CA 1
ATOM 671 C C . ARG A 1 85 ? 6.056 -11.968 2.775 1.00 95.19 85 ARG A C 1
ATOM 673 O O . ARG A 1 85 ? 5.869 -13.010 3.391 1.00 95.19 85 ARG A O 1
ATOM 680 N N . SER A 1 86 ? 5.582 -10.792 3.189 1.00 97.00 86 SER A N 1
ATOM 681 C CA . SER A 1 86 ? 4.701 -10.601 4.354 1.00 97.00 86 SER A CA 1
ATOM 682 C C . SER A 1 86 ? 3.296 -11.213 4.195 1.00 97.00 86 SER A C 1
ATOM 684 O O . SER A 1 86 ? 2.534 -11.300 5.163 1.00 97.00 86 SER A O 1
ATOM 686 N N . GLY A 1 87 ? 2.919 -11.613 2.976 1.00 96.62 87 GLY A N 1
ATOM 687 C CA . GLY A 1 87 ? 1.582 -12.073 2.604 1.00 96.62 87 GLY A CA 1
ATOM 688 C C . GLY A 1 87 ? 0.587 -10.947 2.297 1.00 96.62 87 GLY A C 1
ATOM 689 O O . GLY A 1 87 ? -0.566 -11.235 1.981 1.00 96.62 87 GLY A O 1
ATOM 690 N N . VAL A 1 88 ? 0.993 -9.675 2.388 1.00 97.94 88 VAL A N 1
ATOM 691 C CA . VAL A 1 88 ? 0.174 -8.536 1.942 1.00 97.94 88 VAL A CA 1
ATOM 692 C C . VAL A 1 88 ? 0.194 -8.472 0.416 1.00 97.94 88 VAL A C 1
ATOM 694 O O . VAL A 1 88 ? 1.219 -8.721 -0.211 1.00 97.94 88 VAL A O 1
ATOM 697 N N . THR A 1 89 ? -0.949 -8.166 -0.191 1.00 97.88 89 THR A N 1
ATOM 698 C CA . THR A 1 89 ? -1.110 -8.188 -1.648 1.00 97.88 89 THR A CA 1
ATOM 699 C C . THR A 1 89 ? -0.967 -6.794 -2.265 1.00 97.88 89 THR A C 1
ATOM 701 O O . THR A 1 89 ? -1.660 -5.864 -1.861 1.00 97.88 89 THR A O 1
ATOM 704 N N . ALA A 1 90 ? -0.111 -6.650 -3.271 1.00 97.31 90 ALA A N 1
ATOM 705 C CA . ALA A 1 90 ? 0.041 -5.437 -4.064 1.00 97.31 90 ALA A CA 1
ATOM 706 C C . ALA A 1 90 ? -0.735 -5.552 -5.383 1.00 97.31 90 ALA A C 1
ATOM 708 O O . ALA A 1 90 ? -0.590 -6.530 -6.122 1.00 97.31 90 ALA A O 1
ATOM 709 N N . PHE A 1 91 ? -1.529 -4.530 -5.691 1.00 96.69 91 PHE A N 1
ATOM 710 C CA . PHE A 1 91 ? -2.208 -4.369 -6.973 1.00 96.69 91 PHE A CA 1
ATOM 711 C C . PHE A 1 91 ? -1.552 -3.238 -7.761 1.00 96.69 91 PHE A C 1
ATOM 713 O O . PHE A 1 91 ? -1.357 -2.143 -7.232 1.00 96.69 91 PHE A O 1
ATOM 720 N N . GLY A 1 92 ? -1.212 -3.508 -9.019 1.00 93.06 92 GLY A N 1
ATOM 721 C CA . GLY A 1 92 ? -0.704 -2.497 -9.939 1.00 93.06 92 GLY A CA 1
ATOM 722 C C . GLY A 1 92 ? -1.830 -1.743 -10.624 1.00 93.06 92 GLY A C 1
ATOM 723 O O . GLY A 1 92 ? -2.900 -2.297 -10.875 1.00 93.06 92 GLY A O 1
ATOM 724 N N . ARG A 1 93 ? -1.566 -0.489 -10.974 1.00 90.25 93 ARG A N 1
ATOM 725 C CA . ARG A 1 93 ? -2.390 0.247 -11.933 1.00 90.25 93 ARG A CA 1
ATOM 726 C C . ARG A 1 93 ? -2.284 -0.386 -13.325 1.00 90.25 93 ARG A C 1
ATOM 728 O O . ARG A 1 93 ? -1.189 -0.720 -13.769 1.00 90.25 93 ARG A O 1
ATOM 735 N N . ASP A 1 94 ? -3.414 -0.499 -14.017 1.00 88.38 94 ASP A N 1
ATOM 736 C CA . ASP A 1 94 ? -3.448 -0.852 -15.436 1.00 88.38 94 ASP A CA 1
ATOM 737 C C . ASP A 1 94 ? -3.216 0.401 -16.310 1.00 88.38 94 ASP A C 1
ATOM 739 O O . ASP A 1 94 ? -4.039 1.327 -16.289 1.00 88.38 94 ASP A O 1
ATOM 743 N N . PRO A 1 95 ? -2.111 0.473 -17.075 1.00 80.75 95 PRO A N 1
ATOM 744 C CA . PRO A 1 95 ? -1.825 1.618 -17.926 1.00 80.75 95 PRO A CA 1
ATOM 745 C C . PRO A 1 95 ? -2.775 1.732 -19.126 1.00 80.75 95 PRO A C 1
ATOM 747 O O . PRO A 1 95 ? -2.931 2.840 -19.641 1.00 80.75 95 PRO A O 1
ATOM 750 N N . GLU A 1 96 ? -3.414 0.650 -19.583 1.00 79.00 96 GLU A N 1
ATOM 751 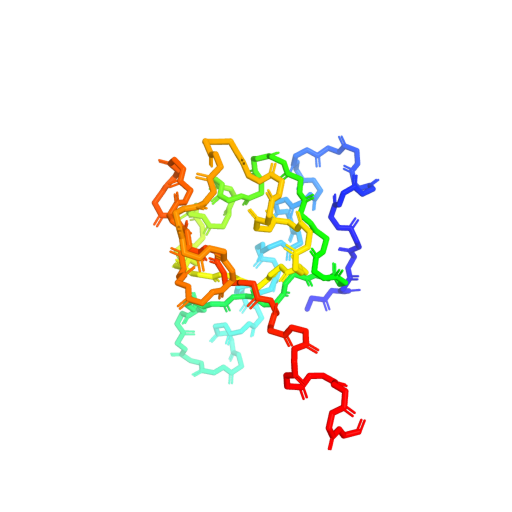C CA . GLU A 1 96 ? -4.331 0.698 -20.732 1.00 79.00 96 GLU A CA 1
ATOM 752 C C . GLU A 1 96 ? -5.632 1.412 -20.368 1.00 79.00 96 GLU A C 1
ATOM 754 O O . GLU A 1 96 ? -6.018 2.368 -21.045 1.00 79.00 96 GLU A O 1
ATOM 759 N N . SER A 1 97 ? -6.220 1.053 -19.224 1.00 75.31 97 SER A N 1
ATOM 760 C CA . SER A 1 97 ? -7.382 1.746 -18.652 1.00 75.31 97 SER A CA 1
ATOM 761 C C . SER A 1 97 ? -7.125 3.233 -18.373 1.00 75.31 97 SER A C 1
ATOM 763 O O . SER A 1 97 ? -8.057 4.031 -18.344 1.00 75.31 97 SER A O 1
ATOM 765 N N . SER A 1 98 ? -5.864 3.638 -18.185 1.00 66.81 98 SER A N 1
ATOM 766 C CA . SER A 1 98 ? -5.525 5.029 -17.872 1.00 66.81 98 SER A CA 1
ATOM 767 C C . SER A 1 98 ? -5.484 5.989 -19.056 1.00 66.81 98 SER A C 1
ATOM 769 O O . SER A 1 98 ? -5.492 7.196 -18.842 1.00 66.81 98 SER A O 1
ATOM 771 N N . ARG A 1 99 ? -5.399 5.476 -20.288 1.00 65.75 99 ARG A N 1
ATOM 772 C CA . ARG A 1 99 ? -5.363 6.313 -21.500 1.00 65.75 99 ARG A CA 1
ATOM 773 C C . ARG A 1 99 ? -6.749 6.593 -22.071 1.00 65.75 99 ARG A C 1
ATOM 775 O O . ARG A 1 99 ? -6.863 7.370 -23.011 1.00 65.75 99 ARG A O 1
ATOM 782 N N . GLN A 1 100 ? -7.771 5.911 -21.562 1.00 56.75 100 GLN A N 1
ATOM 783 C CA . GLN A 1 100 ? -9.135 5.974 -22.086 1.00 56.75 100 GLN A CA 1
ATOM 784 C C . GLN A 1 100 ? -10.031 6.976 -21.337 1.00 56.75 100 GLN A C 1
ATOM 786 O O . GLN A 1 100 ? -11.216 7.066 -21.655 1.00 56.75 100 GLN A O 1
ATOM 791 N N . VAL A 1 101 ? -9.479 7.726 -20.375 1.00 49.97 101 VAL A N 1
ATOM 792 C CA . VAL A 1 101 ? -10.171 8.753 -19.577 1.00 49.97 101 VAL A CA 1
ATOM 793 C C . VAL A 1 101 ? -9.389 10.054 -19.520 1.00 49.97 101 VAL A C 1
ATOM 795 O O . VAL A 1 101 ? -8.140 9.992 -19.580 1.00 49.97 101 VAL A O 1
#

pLDDT: mean 92.62, std 8.18, range [49.97, 98.25]